Protein AF-A0A9J6GVS3-F1 (afdb_monomer)

pLDDT: mean 76.75, std 11.42, range [49.53, 92.5]

Nearest PDB structures (foldseek):
  3lhr-assembly1_A  TM=5.320E-01  e=1.499E-01  Homo sapiens
  4e6s-assembly1_A-2  TM=5.993E-01  e=4.367E-01  Mus musculus
  4bhx-assembly1_A  TM=5.308E-01  e=2.105E+00  Homo sapiens
  8ouw-assembly1_L  TM=4.364E-01  e=7.886E+00  Caenorhabditis elegans

Radius of gyration: 16.34 Å; Cα contacts (8 Å, |Δi|>4): 37; chains: 1; bounding box: 39×23×44 Å

Sequence (90 aa):
MVLREYLDRFAKASKRNDETWSQFAVRVGTQFDYNIKLRKVETKEEVVADRIKNSLSAEGLEYLHLREAETWLKPPEIANVLQTFEQAKG

Organism: Haemaphysalis longicornis (NCBI:txid44386)

Solvent-accessible surface area (backbone atoms only — not comparable to full-atom values): 5415 Å² total; per-residue (Å²): 124,72,69,62,55,56,52,50,49,59,77,65,62,69,81,56,93,91,52,52,74,68,55,40,51,53,50,54,49,52,51,49,53,51,55,33,63,76,62,73,48,88,49,74,57,53,60,51,28,53,54,54,56,72,70,46,54,75,67,57,43,52,58,48,52,69,70,41,74,85,49,88,63,48,46,71,53,46,50,54,54,50,52,51,53,53,64,74,72,107

Mean predicted aligned error: 10.03 Å

Foldseek 3Di:
DPLVVLVVCLVPQDDDPPDDPVVSVVVSVVSVVVSCVVVVNPDPQVVLVVVVLVPDDPVLNVQVVVVPVPHDDTPVRSVVSSVVVVVVVD

Structure (mmCIF, N/CA/C/O backbone):
data_AF-A0A9J6GVS3-F1
#
_entry.id   AF-A0A9J6GVS3-F1
#
loop_
_atom_site.group_PDB
_atom_site.id
_atom_site.type_symbol
_atom_site.label_atom_id
_atom_site.label_alt_id
_atom_site.label_comp_id
_atom_site.label_asym_id
_atom_site.label_entity_id
_atom_site.label_seq_id
_atom_site.pdbx_PDB_ins_code
_atom_site.Cartn_x
_atom_site.Cartn_y
_atom_site.Cartn_z
_atom_site.occupancy
_atom_site.B_iso_or_equiv
_atom_site.auth_seq_id
_atom_site.auth_comp_id
_atom_site.auth_asym_id
_atom_site.auth_atom_id
_atom_site.pdbx_PDB_model_num
ATOM 1 N N . MET A 1 1 ? 6.915 -10.519 4.902 1.00 49.53 1 MET A N 1
ATOM 2 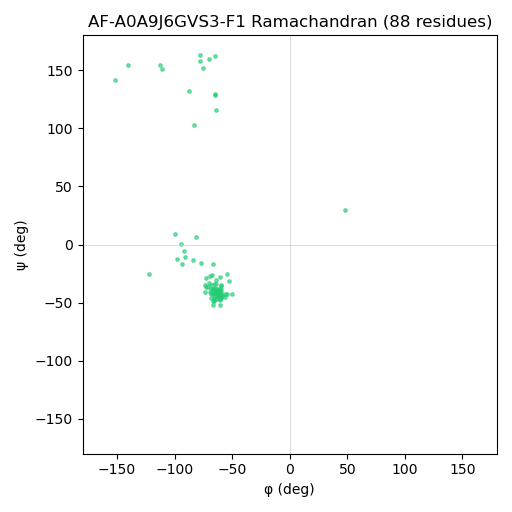C CA . MET A 1 1 ? 8.260 -9.906 4.769 1.00 49.53 1 MET A CA 1
ATOM 3 C C . MET A 1 1 ? 8.630 -9.573 3.317 1.00 49.53 1 MET A C 1
ATOM 5 O O . MET A 1 1 ? 9.088 -8.472 3.069 1.00 49.53 1 MET A O 1
ATOM 9 N N . VAL A 1 2 ? 8.351 -10.444 2.340 1.00 53.72 2 VAL A N 1
ATOM 10 C CA . VAL A 1 2 ? 8.786 -10.300 0.931 1.00 53.72 2 VAL A CA 1
ATOM 11 C C . VAL A 1 2 ? 8.086 -9.170 0.135 1.00 53.72 2 VAL A C 1
ATOM 13 O O . VAL A 1 2 ? 8.698 -8.517 -0.701 1.00 53.72 2 VAL A O 1
ATOM 16 N N . LEU A 1 3 ? 6.811 -8.880 0.415 1.00 51.91 3 LEU A N 1
ATOM 17 C CA . LEU A 1 3 ? 5.991 -7.935 -0.369 1.00 51.91 3 LEU A CA 1
ATOM 18 C C . LEU A 1 3 ? 6.355 -6.452 -0.184 1.00 51.91 3 LEU A C 1
ATOM 20 O O . LEU A 1 3 ? 6.163 -5.647 -1.096 1.00 51.91 3 LEU A O 1
ATOM 24 N N . ARG A 1 4 ? 6.880 -6.087 0.992 1.00 53.97 4 ARG A N 1
ATOM 25 C CA . ARG A 1 4 ? 7.264 -4.704 1.309 1.00 53.97 4 ARG A CA 1
ATOM 26 C C . ARG A 1 4 ? 8.507 -4.290 0.524 1.00 53.97 4 ARG A C 1
ATOM 28 O O . ARG A 1 4 ? 8.567 -3.172 0.033 1.00 53.97 4 ARG A O 1
ATOM 35 N N . GLU A 1 5 ? 9.445 -5.216 0.328 1.00 60.34 5 GLU A N 1
ATOM 36 C CA . GLU A 1 5 ? 10.670 -4.969 -0.437 1.00 60.34 5 GLU A CA 1
ATOM 37 C C . GLU A 1 5 ? 10.403 -4.712 -1.919 1.00 60.34 5 GLU A C 1
ATOM 39 O O . GLU A 1 5 ? 11.055 -3.860 -2.512 1.00 60.34 5 GLU A O 1
ATOM 44 N N . TYR A 1 6 ? 9.449 -5.410 -2.541 1.00 61.12 6 TYR A N 1
ATOM 45 C CA . TYR A 1 6 ? 9.165 -5.215 -3.966 1.00 61.12 6 TYR A CA 1
ATOM 46 C C . TYR A 1 6 ? 8.438 -3.899 -4.259 1.00 61.12 6 TYR A C 1
ATOM 48 O O . TYR A 1 6 ? 8.729 -3.270 -5.279 1.00 61.12 6 TYR A O 1
ATOM 56 N N . LEU A 1 7 ? 7.549 -3.453 -3.364 1.00 62.78 7 LEU A N 1
ATOM 57 C CA . LEU A 1 7 ? 6.947 -2.119 -3.455 1.00 62.78 7 LEU A CA 1
ATOM 58 C C . LEU A 1 7 ? 7.967 -1.021 -3.182 1.00 62.78 7 LEU A C 1
ATOM 60 O O . LEU A 1 7 ? 7.979 -0.017 -3.884 1.00 62.78 7 LEU A O 1
ATOM 64 N N . ASP A 1 8 ? 8.838 -1.219 -2.195 1.00 66.06 8 ASP A N 1
ATOM 65 C CA . ASP A 1 8 ? 9.897 -0.266 -1.879 1.00 66.06 8 ASP A CA 1
ATOM 66 C C . ASP A 1 8 ? 10.895 -0.142 -3.041 1.00 66.06 8 ASP A C 1
ATOM 68 O O . ASP A 1 8 ? 11.265 0.963 -3.426 1.00 66.06 8 ASP A O 1
ATOM 72 N N . ARG A 1 9 ? 11.247 -1.261 -3.692 1.00 68.69 9 ARG A N 1
ATOM 73 C CA . ARG A 1 9 ? 12.082 -1.281 -4.905 1.00 68.69 9 ARG A CA 1
ATOM 74 C C . ARG A 1 9 ? 11.427 -0.578 -6.088 1.00 68.69 9 ARG A C 1
ATOM 76 O O . ARG A 1 9 ? 12.133 0.119 -6.807 1.00 68.69 9 ARG A O 1
ATOM 83 N N . PHE A 1 10 ? 10.120 -0.751 -6.292 1.00 69.50 10 PHE A N 1
ATOM 84 C CA . PHE A 1 10 ? 9.383 -0.026 -7.331 1.00 69.50 10 PHE A CA 1
ATOM 85 C C . PHE A 1 10 ? 9.338 1.477 -7.024 1.00 69.50 10 PHE A C 1
ATOM 87 O O . PHE A 1 10 ? 9.697 2.291 -7.869 1.00 69.50 10 PHE A O 1
ATOM 94 N N . ALA A 1 11 ? 8.979 1.849 -5.793 1.00 68.94 11 ALA A N 1
ATOM 95 C CA . ALA A 1 11 ? 8.876 3.243 -5.364 1.00 68.94 11 ALA A CA 1
ATOM 96 C C . ALA A 1 11 ? 10.224 3.984 -5.388 1.00 68.94 11 ALA A C 1
ATOM 98 O O . ALA A 1 11 ? 10.260 5.189 -5.619 1.00 68.94 11 ALA A O 1
ATOM 99 N N . LYS A 1 12 ? 11.330 3.268 -5.160 1.00 77.00 12 LYS A N 1
ATOM 100 C CA . LYS A 1 12 ? 12.700 3.802 -5.181 1.00 77.00 12 LYS A CA 1
ATOM 101 C C . LYS A 1 12 ? 13.440 3.514 -6.489 1.00 77.00 12 LYS A C 1
ATOM 103 O O . LYS A 1 12 ? 14.651 3.722 -6.552 1.00 77.00 12 LYS A O 1
ATOM 108 N N . ALA A 1 13 ? 12.761 3.005 -7.520 1.00 81.19 13 ALA A N 1
ATOM 109 C CA . ALA A 1 13 ? 13.415 2.659 -8.772 1.00 81.19 13 ALA A CA 1
ATOM 110 C C . ALA A 1 13 ? 13.986 3.917 -9.440 1.00 81.19 13 ALA A C 1
ATOM 112 O O . ALA A 1 13 ? 13.256 4.802 -9.875 1.00 81.19 13 ALA A O 1
ATOM 113 N N . SER A 1 14 ? 15.308 3.967 -9.560 1.00 86.38 14 SER A N 1
ATOM 114 C CA . SER A 1 14 ? 16.031 4.994 -10.305 1.00 86.38 14 SER A CA 1
ATOM 115 C C . SER A 1 14 ? 16.705 4.383 -11.528 1.00 86.38 14 SER A C 1
ATOM 117 O O . SER A 1 14 ? 16.995 3.179 -11.554 1.00 86.38 14 SER A O 1
ATOM 119 N N . LYS A 1 15 ? 16.933 5.208 -12.554 1.00 90.69 15 LYS A N 1
ATOM 120 C CA . LYS A 1 15 ? 17.668 4.800 -13.750 1.00 90.69 15 LYS A CA 1
ATOM 121 C C . LYS A 1 15 ? 19.116 4.478 -13.371 1.00 90.69 15 LYS A C 1
ATOM 123 O O . LYS A 1 15 ? 19.791 5.291 -12.745 1.00 90.69 15 LYS A O 1
ATOM 128 N N . ARG A 1 16 ? 19.603 3.313 -13.787 1.00 89.44 16 ARG A N 1
ATOM 129 C CA . ARG A 1 16 ? 21.002 2.899 -13.646 1.00 89.44 16 ARG A CA 1
ATOM 130 C C . ARG A 1 16 ? 21.880 3.568 -14.704 1.00 89.44 16 ARG A C 1
ATOM 132 O O . ARG A 1 16 ? 21.404 3.998 -15.757 1.00 89.44 16 ARG A O 1
ATOM 139 N N . ASN A 1 17 ? 23.178 3.661 -14.437 1.00 86.88 17 ASN A N 1
ATOM 140 C CA . ASN A 1 17 ? 24.122 4.310 -15.354 1.00 86.88 17 ASN A CA 1
ATOM 141 C C . ASN A 1 17 ? 24.341 3.506 -16.646 1.00 86.88 17 ASN A C 1
ATOM 143 O O . ASN A 1 17 ? 24.616 4.096 -17.685 1.00 86.88 17 ASN A O 1
ATOM 147 N N . ASP A 1 18 ? 24.165 2.188 -16.584 1.00 92.50 18 ASP A N 1
ATOM 148 C CA . ASP A 1 18 ? 24.395 1.214 -17.653 1.00 92.50 18 ASP A CA 1
ATOM 149 C C . ASP A 1 18 ? 23.142 0.874 -18.482 1.00 92.50 18 ASP A C 1
ATOM 151 O O . ASP A 1 18 ? 23.225 0.089 -19.422 1.00 92.50 18 ASP A O 1
ATOM 155 N N . GLU A 1 19 ? 21.984 1.472 -18.178 1.00 90.38 19 GLU A N 1
ATOM 156 C CA . GLU A 1 19 ? 20.748 1.260 -18.944 1.00 90.38 19 GLU A CA 1
ATOM 157 C C . GLU A 1 19 ? 20.319 2.508 -19.733 1.00 90.38 19 GLU A C 1
ATOM 159 O O . GLU A 1 19 ? 20.559 3.648 -19.333 1.00 90.38 19 GLU A O 1
ATOM 164 N N . THR A 1 20 ? 19.642 2.310 -20.861 1.00 90.81 20 THR A N 1
ATOM 165 C CA . THR A 1 20 ? 18.915 3.361 -21.593 1.00 90.81 20 THR A CA 1
ATOM 166 C C . THR A 1 20 ? 17.573 3.670 -20.922 1.00 90.81 20 THR A C 1
ATOM 168 O O . THR A 1 20 ? 17.052 2.872 -20.144 1.00 90.81 20 THR A O 1
ATOM 171 N N . TRP A 1 21 ? 16.963 4.815 -21.241 1.00 80.06 21 TRP A N 1
ATOM 172 C CA . TRP A 1 21 ? 15.630 5.164 -20.726 1.00 80.06 21 TRP A CA 1
ATOM 173 C C . TRP A 1 21 ? 14.548 4.145 -21.115 1.00 80.06 21 TRP A C 1
ATOM 175 O O . TRP A 1 21 ? 13.677 3.843 -20.301 1.00 80.06 21 TRP A O 1
ATOM 185 N N . SER A 1 22 ? 14.637 3.551 -22.308 1.00 83.06 22 SER A N 1
ATOM 186 C CA . SER A 1 22 ? 13.719 2.489 -22.741 1.00 83.06 22 SER A CA 1
ATOM 187 C C . SER A 1 22 ? 13.887 1.213 -21.911 1.00 83.06 22 SER A C 1
ATOM 189 O O . SER A 1 22 ? 12.901 0.623 -21.480 1.00 83.06 22 SER A O 1
ATOM 191 N N . GLN A 1 23 ? 15.129 0.807 -21.622 1.00 83.56 23 GLN A N 1
ATOM 192 C CA . GLN A 1 23 ? 15.408 -0.339 -20.745 1.00 83.56 23 GLN A CA 1
ATOM 193 C C . GLN A 1 23 ? 14.955 -0.076 -19.304 1.00 83.56 23 GLN A C 1
ATOM 195 O O . GLN A 1 23 ? 14.386 -0.965 -18.672 1.00 83.56 23 GLN A O 1
ATOM 200 N N . PHE A 1 24 ? 15.124 1.156 -18.815 1.00 86.31 24 PHE A N 1
ATOM 201 C CA . PHE A 1 24 ? 14.604 1.564 -17.514 1.00 86.31 24 PHE A CA 1
ATOM 202 C C . PHE A 1 24 ? 13.077 1.434 -17.447 1.00 86.31 24 PHE A C 1
ATOM 204 O O . PHE A 1 24 ? 12.558 0.819 -16.516 1.00 86.31 24 PHE A O 1
ATOM 211 N N . ALA A 1 25 ? 12.359 1.939 -18.456 1.00 76.69 25 ALA A N 1
ATOM 212 C CA . ALA A 1 25 ? 10.902 1.838 -18.530 1.00 76.69 25 ALA A CA 1
ATOM 213 C C . ALA A 1 25 ? 10.422 0.375 -18.533 1.00 76.69 25 ALA A C 1
ATOM 215 O O . ALA A 1 25 ? 9.531 0.018 -17.762 1.00 76.69 25 ALA A O 1
ATOM 216 N N . VAL A 1 26 ? 11.065 -0.495 -19.323 1.00 85.44 26 VAL A N 1
ATOM 217 C CA . VAL A 1 26 ? 10.768 -1.939 -19.346 1.00 85.44 26 VAL A CA 1
ATOM 218 C C . VAL A 1 26 ? 11.031 -2.582 -17.982 1.00 85.44 26 VAL A C 1
ATOM 220 O O . VAL A 1 26 ? 10.216 -3.374 -17.507 1.00 85.44 26 VAL A O 1
ATOM 223 N N . ARG A 1 27 ? 12.136 -2.231 -17.313 1.00 88.19 27 ARG A N 1
ATOM 224 C CA . ARG A 1 27 ? 12.488 -2.777 -15.996 1.00 88.19 27 ARG A CA 1
ATOM 225 C C . ARG A 1 27 ? 11.480 -2.380 -14.921 1.00 88.19 27 ARG A C 1
ATOM 227 O O . ARG A 1 27 ? 11.053 -3.238 -14.152 1.00 88.19 27 ARG A O 1
ATOM 234 N N . VAL A 1 28 ? 11.103 -1.104 -14.862 1.00 81.44 28 VAL A N 1
ATOM 235 C CA . VAL A 1 28 ? 10.116 -0.596 -13.896 1.00 81.44 28 VAL A CA 1
ATOM 236 C C . VAL A 1 28 ? 8.737 -1.199 -14.164 1.00 81.44 28 VAL A C 1
ATOM 238 O O . VAL A 1 28 ? 8.090 -1.658 -13.225 1.00 81.44 28 VAL A O 1
ATOM 241 N N . GLY A 1 29 ? 8.326 -1.289 -15.434 1.00 76.81 29 GLY A N 1
ATOM 242 C CA . GLY A 1 29 ? 7.083 -1.954 -15.834 1.00 76.81 29 GLY A CA 1
ATOM 243 C C . GLY A 1 29 ? 7.057 -3.430 -15.435 1.00 76.81 29 GLY A C 1
ATOM 244 O O . GLY A 1 29 ? 6.121 -3.879 -14.787 1.00 76.81 29 GLY A O 1
ATOM 245 N N . THR A 1 30 ? 8.141 -4.166 -15.684 1.00 80.56 30 THR A N 1
ATOM 246 C 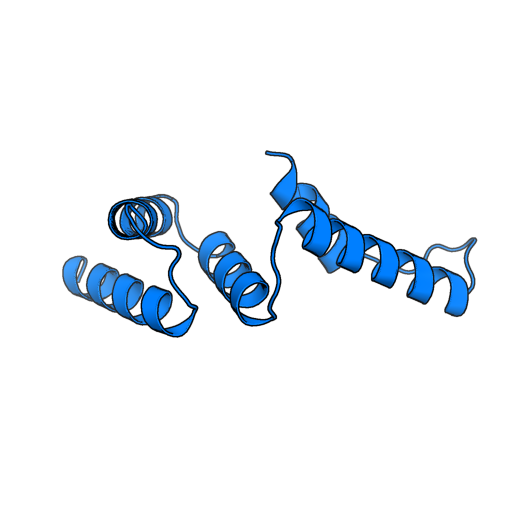CA . THR A 1 30 ? 8.252 -5.583 -15.293 1.00 80.56 30 THR A CA 1
ATOM 247 C C . THR A 1 30 ? 8.196 -5.764 -13.772 1.00 80.56 30 THR A C 1
ATOM 249 O O . THR A 1 30 ? 7.580 -6.706 -13.279 1.00 80.56 30 THR A O 1
ATOM 252 N N . GLN A 1 31 ? 8.815 -4.860 -13.003 1.00 72.12 31 GLN A N 1
ATOM 253 C CA . GLN A 1 31 ? 8.731 -4.871 -11.538 1.00 72.12 31 GLN A CA 1
ATOM 254 C C . GLN A 1 31 ? 7.309 -4.599 -11.043 1.00 72.12 31 GLN A C 1
ATOM 256 O O . GLN A 1 31 ? 6.882 -5.206 -10.060 1.00 72.12 31 GLN A O 1
ATOM 261 N N . PHE A 1 32 ? 6.578 -3.710 -11.713 1.00 71.00 32 PHE A N 1
ATOM 262 C CA . PHE A 1 32 ? 5.175 -3.447 -11.420 1.00 71.00 32 PHE A CA 1
ATOM 263 C C . PHE A 1 32 ? 4.304 -4.666 -11.743 1.00 71.00 32 PHE A C 1
ATOM 265 O O . PHE A 1 32 ? 3.624 -5.178 -10.858 1.00 71.00 32 PHE A O 1
ATOM 272 N N . ASP A 1 33 ? 4.412 -5.215 -12.951 1.00 71.12 33 ASP A N 1
ATOM 273 C CA . ASP A 1 33 ? 3.644 -6.385 -13.386 1.00 71.12 33 ASP A CA 1
ATOM 274 C C . ASP A 1 33 ? 3.899 -7.607 -12.500 1.00 71.12 33 ASP A C 1
ATOM 276 O O . ASP A 1 33 ? 2.981 -8.362 -12.184 1.00 71.12 33 ASP A O 1
ATOM 280 N N . TYR A 1 34 ? 5.143 -7.799 -12.055 1.00 67.50 34 TYR A N 1
ATOM 281 C CA . TYR A 1 34 ? 5.494 -8.876 -11.134 1.00 67.50 34 TYR A CA 1
ATOM 282 C C . TYR A 1 34 ? 4.894 -8.664 -9.736 1.00 67.50 34 TYR A C 1
ATOM 284 O O . TYR A 1 34 ? 4.408 -9.618 -9.126 1.00 67.50 34 TYR A O 1
ATOM 292 N N . ASN A 1 35 ? 4.864 -7.419 -9.242 1.00 62.72 35 ASN A N 1
ATOM 293 C CA . ASN A 1 35 ? 4.177 -7.074 -7.993 1.00 62.72 35 ASN A CA 1
ATOM 294 C C . ASN A 1 35 ? 2.671 -7.363 -8.076 1.00 62.72 35 ASN A C 1
ATOM 296 O O . ASN A 1 35 ? 2.109 -7.913 -7.134 1.00 62.72 35 ASN A O 1
ATOM 300 N N . ILE A 1 36 ? 2.035 -7.015 -9.194 1.00 64.38 36 ILE A N 1
ATOM 301 C CA . ILE A 1 36 ? 0.605 -7.231 -9.447 1.00 64.38 36 ILE A CA 1
ATOM 302 C C . ILE A 1 36 ? 0.295 -8.736 -9.548 1.00 64.38 36 ILE A C 1
ATOM 304 O O . ILE A 1 36 ? -0.572 -9.245 -8.834 1.00 64.38 36 ILE A O 1
ATOM 308 N N . LYS A 1 37 ? 1.079 -9.488 -10.337 1.00 64.25 37 LYS A N 1
ATOM 309 C CA . LYS A 1 37 ? 0.907 -10.940 -10.532 1.00 64.25 37 LYS A CA 1
ATOM 310 C C . LYS A 1 37 ? 1.108 -11.765 -9.260 1.00 64.25 37 LYS A C 1
ATOM 312 O O . LYS A 1 37 ? 0.351 -12.703 -9.031 1.00 64.25 37 LYS A O 1
ATOM 317 N N . LEU A 1 38 ? 2.092 -11.433 -8.418 1.00 58.34 38 LEU A N 1
ATOM 318 C CA . LEU A 1 38 ? 2.320 -12.149 -7.153 1.00 58.34 38 LEU A CA 1
ATOM 319 C C . LEU A 1 38 ? 1.199 -11.946 -6.130 1.00 58.34 38 LEU A C 1
ATOM 321 O O . LEU A 1 38 ? 1.009 -12.796 -5.263 1.00 58.34 38 LEU A O 1
ATOM 325 N N . ARG A 1 39 ? 0.479 -10.823 -6.202 1.00 58.03 39 ARG A N 1
ATOM 326 C CA . ARG A 1 39 ? -0.568 -10.487 -5.236 1.00 58.03 39 ARG A CA 1
ATOM 327 C C . ARG A 1 39 ? -1.962 -10.974 -5.646 1.00 5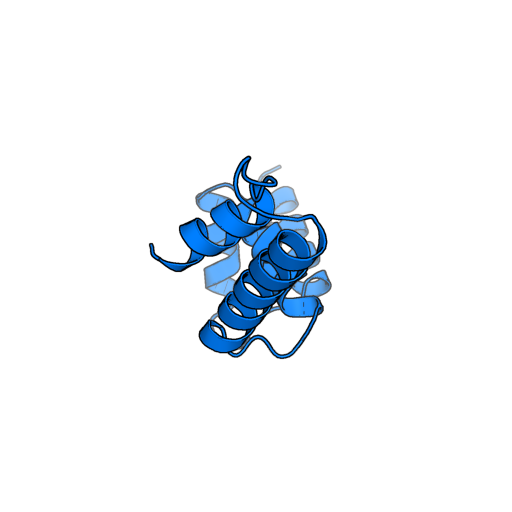8.03 39 ARG A C 1
ATOM 329 O O . ARG A 1 39 ? -2.875 -10.817 -4.849 1.00 58.03 39 ARG A O 1
ATOM 336 N N . LYS A 1 40 ? -2.137 -11.539 -6.855 1.00 54.97 40 LYS A N 1
ATOM 337 C CA . LYS A 1 40 ? -3.461 -11.689 -7.505 1.00 54.97 40 LYS A CA 1
ATOM 338 C C . LYS A 1 40 ? -4.274 -10.3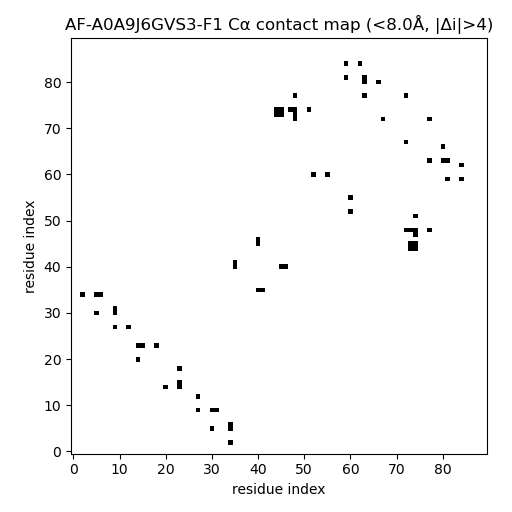84 -7.459 1.00 54.97 40 LYS A C 1
ATOM 340 O O . LYS A 1 40 ? -5.491 -10.418 -7.376 1.00 54.97 40 LYS A O 1
ATOM 345 N N . VAL A 1 41 ? -3.576 -9.250 -7.464 1.00 56.06 41 VAL A N 1
ATOM 346 C CA . VAL A 1 41 ? -4.187 -7.929 -7.373 1.00 56.06 41 VAL A CA 1
ATOM 347 C C . VAL A 1 41 ? -4.618 -7.567 -8.779 1.00 56.06 41 VAL A C 1
ATOM 349 O O . VAL A 1 41 ? -3.784 -7.292 -9.633 1.00 56.06 41 VAL A O 1
ATOM 352 N N . GLU A 1 42 ? -5.907 -7.677 -9.053 1.00 56.94 42 GLU A N 1
ATOM 353 C CA . GLU A 1 42 ? -6.488 -7.493 -10.379 1.00 56.94 42 GLU A CA 1
ATOM 354 C C . GLU A 1 42 ? -6.757 -6.009 -10.686 1.00 56.94 42 GLU A C 1
ATOM 356 O O . GLU A 1 42 ? -6.978 -5.651 -11.845 1.00 56.94 42 GLU A O 1
ATOM 361 N N . THR A 1 43 ? -6.709 -5.116 -9.682 1.00 64.88 43 THR A N 1
ATOM 362 C CA . THR A 1 43 ? -7.216 -3.742 -9.823 1.00 64.88 43 THR A CA 1
ATOM 363 C C . THR A 1 43 ? -6.370 -2.648 -9.153 1.00 64.88 43 THR A C 1
ATOM 365 O O . THR A 1 43 ? -5.679 -2.840 -8.153 1.00 64.88 43 THR A O 1
ATOM 368 N N . LYS A 1 44 ? -6.483 -1.417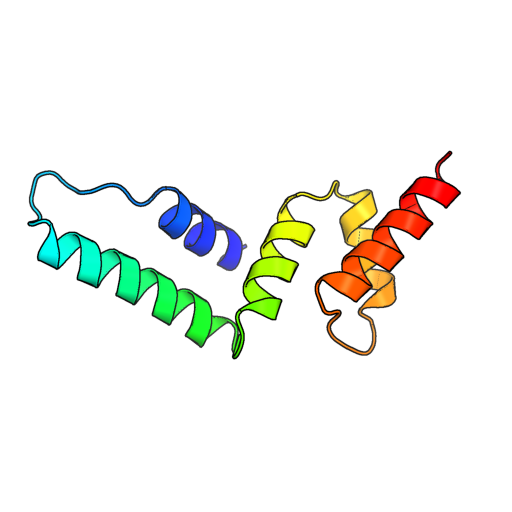 -9.678 1.00 71.94 44 LYS A N 1
ATOM 369 C CA . LYS A 1 44 ? -5.925 -0.186 -9.079 1.00 71.94 44 LYS A CA 1
ATOM 370 C C . LYS A 1 44 ? -6.355 0.004 -7.616 1.00 71.94 44 LYS A C 1
ATOM 372 O O . LYS A 1 44 ? -5.602 0.586 -6.837 1.00 71.94 44 LYS A O 1
ATOM 377 N N . GLU A 1 45 ? -7.554 -0.453 -7.257 1.00 70.38 45 GLU A N 1
ATOM 378 C CA . GLU A 1 45 ? -8.120 -0.311 -5.910 1.00 70.38 45 GLU A CA 1
ATOM 379 C C . GLU A 1 45 ? -7.251 -1.020 -4.865 1.00 70.38 45 GLU A C 1
ATOM 381 O O . GLU A 1 45 ? -7.005 -0.479 -3.788 1.00 70.38 45 GLU A O 1
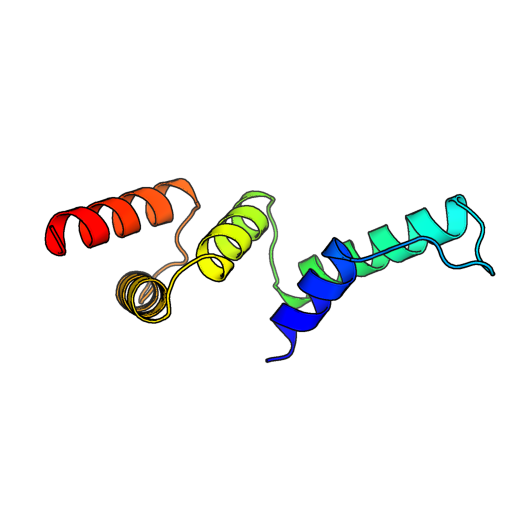ATOM 386 N N . GLU A 1 46 ? -6.693 -2.175 -5.211 1.00 69.88 46 GLU A N 1
ATOM 387 C CA . GLU A 1 46 ? -5.871 -2.968 -4.299 1.00 69.88 46 GLU A CA 1
ATOM 388 C C . GLU A 1 46 ? -4.496 -2.361 -4.031 1.00 69.88 46 GLU A C 1
ATOM 390 O O . GLU A 1 46 ? -4.026 -2.352 -2.892 1.00 69.88 46 GLU A O 1
ATOM 395 N N . VAL A 1 47 ? -3.889 -1.744 -5.047 1.00 72.94 47 VAL A N 1
ATOM 396 C CA . VAL A 1 47 ? -2.633 -0.996 -4.883 1.00 72.94 47 VAL A CA 1
ATOM 397 C C . VAL A 1 47 ? -2.821 0.189 -3.930 1.00 72.94 47 VAL A C 1
ATOM 399 O O . VAL A 1 47 ? -1.951 0.480 -3.105 1.00 72.94 47 VAL A O 1
ATOM 402 N N . VAL A 1 48 ? -3.961 0.879 -4.024 1.00 78.00 48 VAL A N 1
ATOM 403 C CA . VAL A 1 48 ? -4.281 2.019 -3.154 1.00 78.00 48 VAL A CA 1
ATOM 404 C C . VAL A 1 48 ? -4.503 1.558 -1.714 1.00 78.00 48 VAL A C 1
ATOM 406 O O . VAL A 1 48 ? -3.932 2.141 -0.794 1.00 78.00 48 VAL A O 1
ATOM 409 N N . ALA A 1 49 ? -5.270 0.490 -1.510 1.00 79.62 49 ALA A N 1
ATOM 410 C CA . ALA A 1 49 ? -5.506 -0.090 -0.192 1.00 79.62 49 ALA A CA 1
ATOM 411 C C . ALA A 1 49 ? -4.200 -0.538 0.486 1.00 79.62 49 ALA A C 1
ATOM 413 O O . ALA A 1 49 ? -3.963 -0.203 1.646 1.00 79.62 49 ALA A O 1
ATOM 414 N N . ASP A 1 50 ? -3.291 -1.189 -0.243 1.00 76.88 50 ASP A N 1
ATOM 415 C CA . ASP A 1 50 ? -1.969 -1.550 0.278 1.00 76.88 50 ASP A CA 1
ATOM 416 C C . ASP A 1 50 ? -1.141 -0.337 0.694 1.00 76.88 50 ASP A C 1
ATOM 418 O O . ASP A 1 50 ? -0.425 -0.372 1.701 1.00 76.88 50 ASP A O 1
ATOM 422 N N . ARG A 1 51 ? -1.204 0.748 -0.082 1.00 82.19 51 ARG A N 1
ATOM 423 C CA . ARG A 1 51 ? -0.506 1.983 0.274 1.00 82.19 51 ARG A CA 1
ATOM 424 C C . ARG A 1 51 ? -1.063 2.573 1.569 1.00 82.19 51 ARG A C 1
ATOM 426 O O . ARG A 1 51 ? -0.259 2.984 2.405 1.00 82.19 51 ARG A O 1
ATOM 433 N N . ILE A 1 52 ? -2.388 2.574 1.746 1.00 84.25 52 ILE A N 1
ATOM 434 C CA . ILE A 1 52 ? -3.044 3.036 2.978 1.00 84.25 52 ILE A CA 1
ATOM 435 C C . ILE A 1 52 ? -2.580 2.177 4.159 1.00 84.25 52 ILE A C 1
ATOM 437 O O . ILE A 1 52 ? -2.033 2.721 5.115 1.00 84.25 52 ILE A O 1
ATOM 441 N N . LYS A 1 53 ? -2.666 0.844 4.053 1.00 82.38 53 LYS A N 1
ATOM 442 C CA . LYS A 1 53 ? -2.234 -0.097 5.106 1.00 82.38 53 LYS A CA 1
ATOM 443 C C . LYS A 1 53 ? -0.778 0.097 5.519 1.00 82.38 53 LYS A C 1
ATOM 445 O O . LYS A 1 53 ? -0.461 0.103 6.702 1.00 82.38 53 LYS A O 1
ATOM 450 N N . ASN A 1 54 ? 0.115 0.306 4.551 1.00 79.94 54 ASN A N 1
ATOM 451 C CA . ASN A 1 54 ? 1.539 0.517 4.822 1.00 79.94 54 ASN A CA 1
ATOM 452 C C . ASN A 1 54 ? 1.852 1.825 5.561 1.00 79.94 54 ASN A C 1
ATOM 454 O O . ASN A 1 54 ? 2.965 1.952 6.073 1.00 79.94 54 ASN A O 1
ATOM 458 N N . SER A 1 55 ? 0.921 2.782 5.579 1.00 83.19 55 SER A N 1
ATOM 459 C CA . SER A 1 55 ? 1.073 4.066 6.272 1.00 83.19 55 SER A CA 1
ATOM 460 C C . SER A 1 55 ? 0.569 4.053 7.719 1.00 83.19 55 SER A C 1
ATOM 462 O O . SER A 1 55 ? 0.844 4.993 8.460 1.00 83.19 55 SER A O 1
ATOM 464 N N . LEU A 1 56 ? -0.143 2.997 8.126 1.00 83.75 56 LEU A N 1
ATOM 465 C CA . LEU A 1 56 ? -0.748 2.894 9.453 1.00 83.75 56 LEU A CA 1
ATOM 466 C C . LEU A 1 56 ? 0.285 2.582 10.538 1.00 83.75 56 LEU A C 1
ATOM 468 O O . LEU A 1 56 ? 1.291 1.907 10.299 1.00 83.75 56 LEU A O 1
ATOM 472 N N . SER A 1 57 ? -0.012 3.026 11.761 1.00 86.62 57 SER A N 1
ATOM 473 C CA . SER A 1 57 ? 0.647 2.515 12.963 1.00 86.62 57 SER A CA 1
ATOM 474 C C . SER A 1 57 ? 0.310 1.033 13.170 1.00 86.62 57 SER A C 1
ATOM 476 O O . SER A 1 57 ? -0.670 0.526 12.621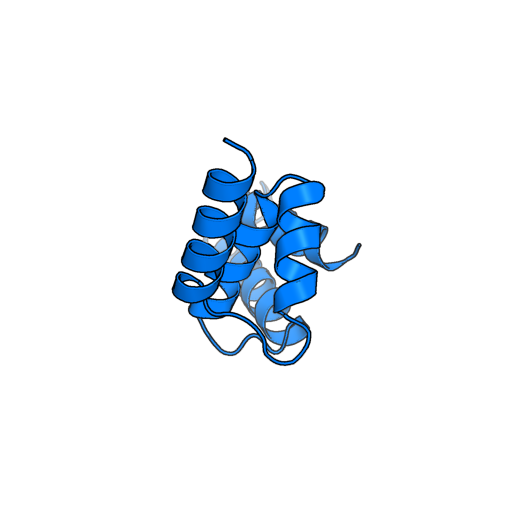 1.00 86.62 57 SER A O 1
ATOM 478 N N . ALA A 1 58 ? 1.104 0.333 13.986 1.00 86.06 58 ALA A N 1
ATOM 479 C CA . ALA A 1 58 ? 0.863 -1.080 14.294 1.00 86.06 58 ALA A CA 1
ATOM 480 C C . ALA A 1 58 ? -0.564 -1.321 14.824 1.00 86.06 58 ALA A C 1
ATOM 482 O O . ALA A 1 58 ? -1.245 -2.230 14.366 1.00 86.06 58 ALA A O 1
ATOM 483 N N . GLU A 1 59 ? -1.042 -0.439 15.704 1.00 86.88 59 GLU A N 1
ATOM 484 C CA . GLU A 1 59 ? -2.381 -0.502 16.302 1.00 86.88 59 GLU A CA 1
ATOM 485 C C . GLU A 1 59 ? -3.498 -0.253 15.277 1.00 86.88 59 GLU A C 1
ATOM 487 O O . GLU A 1 59 ? -4.520 -0.934 15.295 1.00 86.88 59 GLU A O 1
ATOM 492 N N . GLY A 1 60 ? -3.312 0.707 14.362 1.00 86.00 60 GLY A N 1
ATOM 493 C CA . GLY A 1 60 ? -4.284 0.973 13.296 1.00 86.00 60 GLY A CA 1
ATOM 494 C C . GLY A 1 60 ? -4.355 -0.169 12.281 1.00 86.00 60 GLY A C 1
ATOM 495 O O . GLY A 1 60 ? -5.432 -0.499 11.786 1.00 86.00 60 GLY A O 1
ATOM 496 N N . LEU A 1 61 ? -3.217 -0.812 12.005 1.00 87.00 61 LEU A N 1
ATOM 497 C CA . LEU A 1 61 ? -3.149 -1.985 11.140 1.00 87.00 61 LEU A CA 1
ATOM 498 C C . LEU A 1 61 ? -3.825 -3.206 11.781 1.00 87.00 61 LEU A C 1
ATOM 500 O O . LEU A 1 61 ? -4.566 -3.916 11.106 1.00 87.00 61 LEU A O 1
ATOM 504 N N . GLU A 1 62 ? -3.601 -3.439 13.074 1.00 87.44 62 GLU A N 1
ATOM 505 C CA . GLU A 1 62 ? -4.244 -4.524 13.821 1.00 87.44 62 GLU A CA 1
ATOM 506 C C . GLU A 1 62 ? -5.767 -4.344 13.880 1.00 87.44 62 GLU A C 1
ATOM 508 O O . GLU A 1 62 ? -6.510 -5.278 13.578 1.00 87.44 62 GLU A O 1
ATOM 513 N N . TYR A 1 63 ? -6.240 -3.124 14.154 1.00 87.00 63 TYR A N 1
ATOM 514 C CA . TYR A 1 63 ? -7.668 -2.803 14.133 1.00 87.00 63 TYR A CA 1
ATOM 515 C C . TYR A 1 63 ? -8.312 -3.051 12.764 1.00 87.00 63 TYR A C 1
ATOM 517 O O . TYR A 1 63 ? -9.423 -3.578 12.679 1.00 87.00 63 TYR A O 1
ATOM 525 N N . LEU A 1 64 ? -7.612 -2.697 11.682 1.00 86.12 64 LEU A N 1
ATOM 526 C CA . LEU A 1 64 ? -8.088 -2.948 10.328 1.00 86.12 64 LEU A CA 1
ATOM 527 C C . LEU A 1 64 ? -8.168 -4.452 10.029 1.00 86.12 64 LEU A C 1
ATOM 529 O O . LEU A 1 64 ? -9.195 -4.908 9.535 1.00 86.12 64 LEU A O 1
ATOM 533 N N . HIS A 1 65 ? -7.141 -5.236 10.378 1.00 84.00 65 HIS A N 1
ATOM 534 C CA . HIS A 1 65 ? -7.138 -6.688 10.162 1.00 84.00 65 HIS A CA 1
ATOM 535 C C . HIS A 1 65 ? -8.281 -7.407 10.887 1.00 84.00 65 HIS A C 1
ATOM 537 O O . HIS A 1 65 ? -8.850 -8.343 10.332 1.00 84.00 65 HIS A O 1
ATOM 543 N N . LEU A 1 66 ? -8.663 -6.952 12.086 1.00 84.44 66 LEU A N 1
ATOM 544 C CA . LEU A 1 66 ? -9.821 -7.499 12.804 1.00 84.44 66 LEU A CA 1
ATOM 545 C C . LEU A 1 66 ? -11.132 -7.343 12.016 1.00 84.44 66 LEU A C 1
ATOM 547 O O . LEU A 1 66 ? -12.038 -8.157 12.174 1.00 84.44 66 LEU A O 1
ATOM 551 N N . ARG A 1 67 ? -11.238 -6.319 11.159 1.00 81.81 67 ARG A N 1
ATOM 552 C CA . ARG A 1 67 ? -12.413 -6.075 10.309 1.00 81.81 67 ARG A CA 1
ATOM 553 C C . ARG A 1 67 ? -12.312 -6.678 8.910 1.00 81.81 67 ARG A C 1
ATOM 555 O O . ARG A 1 67 ? -13.338 -6.849 8.266 1.00 81.81 67 ARG A O 1
ATOM 562 N N . GLU A 1 68 ? -11.116 -7.048 8.462 1.00 79.88 68 GLU A N 1
ATOM 563 C CA . GLU A 1 68 ? -10.903 -7.776 7.200 1.00 79.88 68 GLU A CA 1
ATOM 564 C C . GLU A 1 68 ? -11.135 -9.291 7.320 1.00 79.88 68 GLU A C 1
ATOM 566 O O . GLU A 1 68 ? -10.869 -10.026 6.371 1.00 79.88 68 GLU A O 1
ATOM 571 N N . ALA A 1 69 ? -11.626 -9.773 8.468 1.00 64.81 69 ALA A N 1
ATOM 572 C CA . ALA A 1 69 ? -11.725 -11.195 8.800 1.00 64.81 69 ALA A CA 1
ATOM 573 C C . ALA A 1 69 ? -12.488 -12.053 7.767 1.00 64.81 69 ALA A C 1
ATOM 575 O O . ALA A 1 69 ? -12.223 -13.250 7.669 1.00 64.81 69 ALA A O 1
ATOM 576 N N . GLU A 1 70 ? -13.398 -11.461 6.985 1.00 58.59 70 GLU A N 1
ATOM 577 C CA . GLU A 1 70 ? -14.234 -12.188 6.017 1.00 58.59 70 GLU A CA 1
ATOM 578 C C . GLU A 1 70 ? -14.095 -11.698 4.572 1.00 58.59 70 GLU A C 1
ATOM 580 O O . GLU A 1 70 ? -14.351 -12.451 3.632 1.00 58.59 70 GLU A O 1
ATOM 585 N N . THR A 1 71 ? -13.715 -10.440 4.346 1.00 64.31 71 THR A N 1
ATOM 586 C CA . THR A 1 71 ? -13.606 -9.873 2.998 1.00 64.31 71 THR A CA 1
ATOM 587 C C . THR A 1 71 ? -12.562 -8.770 2.975 1.00 64.31 71 THR A C 1
ATOM 589 O O . THR A 1 71 ? -12.433 -7.979 3.908 1.00 64.31 71 THR A O 1
ATOM 592 N N . TRP A 1 72 ? -11.805 -8.733 1.882 1.00 73.62 72 TRP A N 1
ATOM 593 C CA . TRP A 1 72 ? -10.831 -7.686 1.628 1.00 73.62 72 TRP A CA 1
ATOM 594 C C . TRP A 1 72 ? -11.529 -6.331 1.456 1.00 73.62 72 TRP A C 1
ATOM 596 O O . TRP A 1 72 ? -12.458 -6.215 0.656 1.00 73.62 72 TRP A O 1
ATOM 606 N N . LEU A 1 73 ? -11.078 -5.314 2.195 1.00 79.06 73 LEU A N 1
ATOM 607 C CA . LEU A 1 73 ? -11.703 -3.994 2.185 1.00 79.06 73 LEU A CA 1
ATOM 608 C 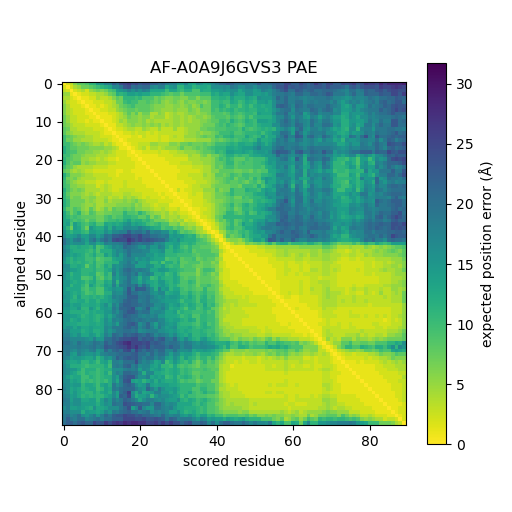C . LEU A 1 73 ? -11.126 -3.112 1.077 1.00 79.06 73 LEU A C 1
ATOM 610 O O . LEU A 1 73 ? -9.911 -2.935 0.948 1.00 79.06 73 LEU A O 1
ATOM 614 N N . LYS A 1 74 ? -12.016 -2.473 0.323 1.00 83.06 74 LYS A N 1
ATOM 615 C CA . LYS A 1 74 ? -11.673 -1.450 -0.663 1.00 83.06 74 LYS A CA 1
ATOM 616 C C . LYS A 1 74 ? -11.186 -0.170 0.018 1.00 83.06 74 LYS A C 1
ATOM 618 O O . LYS A 1 74 ? -11.545 0.101 1.166 1.00 83.06 74 LYS A O 1
ATOM 623 N N . PRO A 1 75 ? -10.446 0.703 -0.693 1.00 84.81 75 PRO A N 1
ATOM 624 C CA . PRO A 1 75 ? -9.939 1.951 -0.119 1.00 84.81 75 PRO A CA 1
ATOM 625 C C . PRO A 1 75 ? -10.979 2.821 0.618 1.00 84.81 75 PRO A C 1
ATOM 627 O O . PRO A 1 75 ? -10.658 3.297 1.707 1.00 84.81 75 PRO A O 1
ATOM 630 N N . PRO A 1 76 ? -12.217 3.012 0.112 1.00 84.00 76 PRO A N 1
ATOM 631 C CA . PRO A 1 76 ? -13.238 3.772 0.840 1.00 84.00 76 PRO A CA 1
ATOM 632 C C . PRO A 1 76 ? -13.680 3.098 2.147 1.00 84.00 76 PRO A C 1
ATOM 634 O O . PRO A 1 76 ? -13.957 3.772 3.135 1.00 84.00 76 PRO A O 1
ATOM 637 N N . GLU A 1 77 ? -13.718 1.768 2.177 1.00 85.38 77 GLU A N 1
ATOM 638 C CA . GLU A 1 77 ? -14.115 0.997 3.357 1.00 85.38 77 GLU A CA 1
ATOM 639 C C . GLU A 1 77 ? -13.014 1.035 4.421 1.00 85.38 77 GLU A C 1
ATOM 641 O O . GLU A 1 77 ? -13.301 1.261 5.596 1.00 85.38 77 GLU A O 1
ATOM 646 N N . ILE A 1 78 ? -11.746 0.929 4.002 1.00 87.62 78 ILE A N 1
ATOM 647 C CA . ILE A 1 78 ? -10.584 1.134 4.877 1.00 87.62 78 ILE A CA 1
ATOM 648 C C . ILE A 1 78 ? -10.645 2.525 5.522 1.00 87.62 78 ILE A C 1
ATOM 650 O O . ILE A 1 78 ? -10.453 2.643 6.730 1.00 87.62 78 ILE A O 1
ATOM 654 N N . ALA A 1 79 ? -10.952 3.574 4.750 1.00 88.31 79 ALA A N 1
ATOM 655 C CA . ALA A 1 79 ? -11.061 4.934 5.279 1.00 88.31 79 ALA A CA 1
ATOM 656 C C . ALA A 1 79 ? -12.135 5.052 6.377 1.00 88.31 79 ALA A C 1
ATOM 658 O O . ALA A 1 79 ? -11.859 5.606 7.440 1.00 88.31 79 ALA A O 1
ATOM 659 N N . ASN A 1 80 ? -13.317 4.463 6.172 1.00 89.12 80 ASN A N 1
ATOM 660 C CA . ASN A 1 80 ? -14.392 4.461 7.172 1.00 89.12 80 ASN A CA 1
ATOM 661 C C . ASN A 1 80 ? -13.988 3.727 8.462 1.00 89.12 80 ASN A C 1
ATOM 663 O O . ASN A 1 80 ? -14.287 4.178 9.573 1.00 89.12 80 ASN A O 1
ATOM 667 N N . VAL A 1 81 ? -13.291 2.593 8.329 1.00 87.88 81 VAL A N 1
ATOM 668 C CA . VAL A 1 81 ? -12.781 1.830 9.475 1.00 87.88 81 VAL A CA 1
ATOM 669 C C . VAL A 1 81 ? -11.775 2.654 10.275 1.00 87.88 81 VAL A C 1
ATOM 671 O O . VAL A 1 81 ? -11.890 2.731 11.498 1.00 87.88 81 VAL A O 1
ATOM 674 N N . LEU A 1 82 ? -10.826 3.301 9.599 1.00 88.56 82 LEU A N 1
ATOM 675 C CA . LEU A 1 82 ? -9.806 4.125 10.246 1.00 88.56 82 LEU A CA 1
ATOM 676 C C . LEU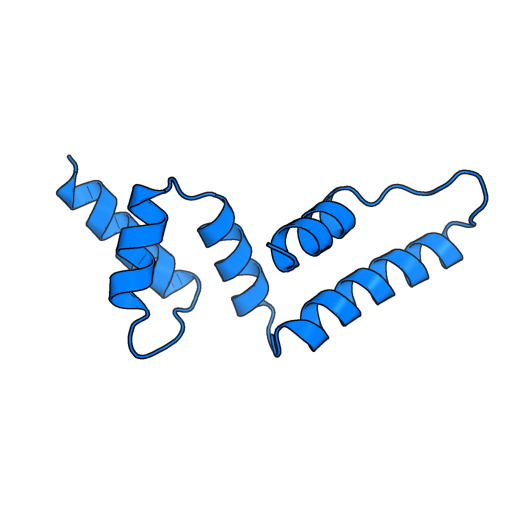 A 1 82 ? -10.398 5.371 10.903 1.00 88.56 82 LEU A C 1
ATOM 678 O O . LEU A 1 82 ? -10.018 5.699 12.021 1.00 88.56 82 LEU A O 1
ATOM 682 N N . GLN A 1 83 ? -11.390 6.004 10.278 1.00 88.94 83 GLN A N 1
ATOM 683 C CA . GLN A 1 83 ? -12.093 7.129 10.889 1.00 88.94 83 GLN A CA 1
ATOM 684 C C . GLN A 1 83 ? -12.812 6.715 12.181 1.00 88.94 83 GLN A C 1
ATOM 686 O O . GLN A 1 83 ? -12.761 7.434 13.175 1.00 88.94 83 GLN A O 1
ATOM 691 N N . THR A 1 84 ? -13.424 5.525 12.201 1.00 87.88 84 THR A N 1
ATOM 692 C CA . THR A 1 84 ? -14.038 4.974 13.422 1.00 87.88 84 THR A CA 1
ATOM 693 C C . THR A 1 84 ? -12.990 4.726 14.511 1.00 87.88 84 THR A C 1
ATOM 695 O O . THR A 1 84 ? -13.229 5.008 15.682 1.00 87.88 84 THR A O 1
ATOM 698 N N . PHE A 1 85 ? -11.824 4.196 14.133 1.00 87.62 85 PHE A N 1
ATOM 699 C CA . PHE A 1 85 ? -10.712 3.954 15.052 1.00 87.62 85 PHE A CA 1
ATOM 700 C C . PHE A 1 85 ? -10.179 5.247 15.674 1.00 87.62 85 PHE A C 1
ATOM 702 O O . PHE A 1 85 ? -9.966 5.300 16.883 1.00 87.62 85 PHE A O 1
ATOM 709 N N . GLU A 1 86 ? -9.995 6.291 14.865 1.00 86.69 86 GLU A N 1
ATOM 710 C CA . GLU A 1 86 ? -9.552 7.607 15.334 1.00 86.69 86 GLU A CA 1
ATOM 711 C C . GLU A 1 86 ? -10.577 8.238 16.281 1.00 86.69 86 GLU A C 1
ATOM 713 O O . GLU A 1 86 ? -10.202 8.731 17.341 1.00 86.69 86 GLU A O 1
ATOM 718 N N . GLN A 1 87 ? -11.871 8.152 15.955 1.00 86.56 87 GLN A N 1
ATOM 719 C CA . GLN A 1 87 ? -12.953 8.645 16.814 1.00 86.56 87 GLN A CA 1
ATOM 720 C C . GLN A 1 87 ? -13.057 7.895 18.146 1.00 86.56 87 GLN A C 1
ATOM 722 O O . GLN A 1 87 ? -13.401 8.502 19.151 1.00 86.56 87 GLN A O 1
ATOM 727 N N . ALA A 1 88 ? -12.764 6.593 18.167 1.00 81.88 88 ALA A N 1
ATOM 728 C CA . ALA A 1 88 ? -12.779 5.788 19.388 1.00 81.88 88 ALA A CA 1
ATOM 729 C C . ALA A 1 88 ? -11.547 6.014 20.286 1.00 81.88 88 ALA A C 1
ATOM 731 O O . ALA A 1 88 ? -11.553 5.592 21.442 1.00 81.88 88 ALA A O 1
ATOM 732 N N . LYS A 1 89 ? -10.481 6.620 19.747 1.00 78.06 89 LYS A N 1
ATOM 733 C CA . LYS A 1 89 ? -9.246 6.954 20.472 1.00 78.06 89 LYS A CA 1
ATOM 734 C C . LYS A 1 89 ? -9.178 8.407 20.960 1.00 78.06 89 LYS A C 1
ATOM 736 O O . LYS A 1 89 ? -8.260 8.714 21.721 1.00 78.06 89 LYS A O 1
ATOM 741 N N . GLY A 1 90 ? -10.078 9.274 20.490 1.00 55.50 90 GLY A N 1
ATOM 742 C CA . GLY A 1 90 ? -10.267 10.641 20.997 1.00 55.50 90 GLY A CA 1
ATOM 743 C C . GLY A 1 90 ? -11.074 10.668 22.286 1.00 55.50 90 GLY A C 1
ATOM 744 O O . GLY A 1 90 ? -10.856 11.622 23.063 1.00 55.50 90 GLY A O 1
#

Secondary structure (DSSP, 8-state):
-HHHHHHHHHHT----TTS-HHHHHHHHHHHHHHHHHHHT--SHHHHHHHHHHHHS-HHHHHHHHHH-SSSPPPHHHHHHHHHHHHHHH-